Protein AF-A0A1B1MW59-F1 (afdb_monomer_lite)

pLDDT: mean 85.07, std 9.87, range [60.31, 96.62]

Secondary structure (DSSP, 8-state):
---HHHHHHHHHHHHHHHHT------------PPPTTHHHHHHHHHHHHHHHT-EEEEEEEEEEEESSSS-EEEEEEEEEEETTEEEEEEE---

Sequence (94 aa):
MMSLPVMIWHSVLTLFVHLFTPAAIAASTLHFDDPAYAKWGQLAVKQAQTKYEASVIDYLHIGRYSVSPTVSEERFKLWLKKKGRIWCLRICPV

InterPro domains:
  IPR024987 Protein of unknown function DUF3889 [PF13028] (23-90)

Radius of gyration: 29.75 Å; chains: 1; bounding box: 44×80×42 Å

Foldseek 3Di:
DDDPVVVVVVVVVVVVVVVPDDDPDDDDDPDDDDPPCVVVVVVVQVVCCVVVVWHFPDKDWPDWDDPDPPDIWTKMWTWTHDPRDIDIDIDTDD

Organism: NCBI:txid1462996

Structure (mmCIF, N/CA/C/O backbone):
data_AF-A0A1B1MW59-F1
#
_entry.id   AF-A0A1B1MW59-F1
#
loop_
_atom_site.group_PDB
_atom_site.id
_atom_site.type_symbol
_atom_site.label_atom_id
_atom_site.label_alt_id
_atom_site.label_comp_id
_atom_site.label_asym_id
_atom_site.label_entity_id
_atom_site.label_seq_id
_atom_site.pdbx_PDB_ins_code
_atom_site.Cartn_x
_atom_site.Cartn_y
_atom_site.Cartn_z
_atom_site.occupancy
_atom_site.B_iso_or_equiv
_atom_site.auth_seq_id
_atom_site.auth_comp_id
_atom_site.auth_asym_id
_atom_site.auth_atom_id
_atom_site.pdbx_PDB_model_num
ATOM 1 N N . MET A 1 1 ? 26.716 -59.276 26.410 1.00 64.38 1 MET A N 1
ATOM 2 C CA . MET A 1 1 ? 26.924 -59.843 25.058 1.00 64.38 1 MET A CA 1
ATOM 3 C C . MET A 1 1 ? 25.546 -60.018 24.434 1.00 64.38 1 MET A C 1
ATOM 5 O O . MET A 1 1 ? 24.752 -60.761 24.992 1.00 64.38 1 MET A O 1
ATOM 9 N N . MET A 1 2 ? 25.200 -59.246 23.399 1.00 64.31 2 MET A N 1
ATOM 10 C CA . MET A 1 2 ? 23.863 -59.289 22.779 1.00 64.31 2 MET A CA 1
ATOM 11 C C . MET A 1 2 ? 23.762 -60.503 21.844 1.00 64.31 2 MET A C 1
ATOM 13 O O . MET A 1 2 ? 24.727 -60.832 21.158 1.00 64.31 2 MET A O 1
ATOM 17 N N . SER A 1 3 ? 22.623 -61.197 21.845 1.00 78.25 3 SER A N 1
ATOM 18 C CA . SER A 1 3 ? 22.416 -62.430 21.079 1.00 78.25 3 SER A CA 1
ATOM 19 C C . SER A 1 3 ? 22.245 -62.152 19.576 1.00 78.25 3 SER A C 1
ATOM 21 O O . SER A 1 3 ? 21.667 -61.145 19.170 1.00 78.25 3 SER A O 1
ATOM 23 N N . LEU A 1 4 ? 22.738 -63.071 18.737 1.00 69.62 4 LEU A N 1
ATOM 24 C CA . LEU A 1 4 ? 22.719 -62.990 17.268 1.00 69.62 4 LEU A CA 1
ATOM 25 C C . LEU A 1 4 ? 21.359 -62.579 16.641 1.00 69.62 4 LEU A C 1
ATOM 27 O O . LEU A 1 4 ? 21.374 -61.733 15.747 1.00 69.62 4 LEU A O 1
ATOM 31 N N . PRO A 1 5 ? 20.182 -63.069 17.098 1.00 77.00 5 PRO A N 1
ATOM 32 C CA . PRO A 1 5 ? 18.897 -62.645 16.528 1.00 77.00 5 PRO A CA 1
ATOM 33 C C . PRO A 1 5 ? 18.543 -61.181 16.830 1.00 77.00 5 PRO A C 1
ATOM 35 O O . PRO A 1 5 ? 17.895 -60.529 16.015 1.00 77.00 5 PRO A O 1
ATOM 38 N N . VAL A 1 6 ? 19.000 -60.635 17.961 1.00 74.62 6 VAL A N 1
ATOM 39 C CA . VAL A 1 6 ? 18.744 -59.238 18.347 1.00 74.62 6 VAL A CA 1
ATOM 40 C C . VAL A 1 6 ? 19.535 -58.283 17.452 1.00 74.62 6 VAL A C 1
ATOM 42 O O . VAL A 1 6 ? 19.017 -57.245 17.050 1.00 74.62 6 VAL A O 1
ATOM 45 N N . MET A 1 7 ? 20.756 -58.658 17.054 1.00 72.00 7 MET A N 1
ATOM 46 C CA . MET A 1 7 ? 21.538 -57.869 16.095 1.00 72.00 7 MET A CA 1
ATOM 47 C C . MET A 1 7 ? 20.892 -57.838 14.706 1.00 72.00 7 MET A C 1
ATOM 49 O O . MET A 1 7 ? 20.782 -56.765 14.120 1.00 72.00 7 MET A O 1
ATOM 53 N N . ILE A 1 8 ? 20.397 -58.978 14.212 1.00 78.56 8 ILE A N 1
ATOM 54 C CA . ILE A 1 8 ? 19.721 -59.050 12.905 1.00 78.56 8 ILE A CA 1
ATOM 55 C C . ILE A 1 8 ? 18.443 -58.199 12.916 1.00 78.56 8 ILE A C 1
ATOM 57 O O . ILE A 1 8 ? 18.190 -57.450 11.974 1.00 78.56 8 ILE A O 1
ATOM 61 N N . TRP A 1 9 ? 17.677 -58.246 14.008 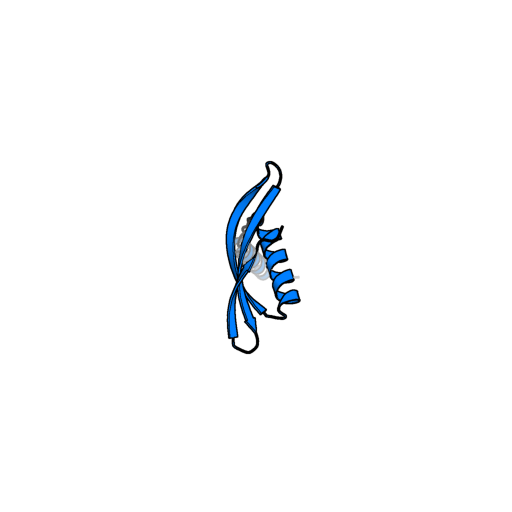1.00 77.69 9 TRP A N 1
ATOM 62 C CA . TRP A 1 9 ? 16.462 -57.449 14.170 1.00 77.69 9 TRP A CA 1
ATOM 63 C C . TRP A 1 9 ? 16.732 -55.938 14.138 1.00 77.69 9 TRP A C 1
ATOM 65 O O . TRP A 1 9 ? 16.053 -55.198 13.423 1.00 77.69 9 TRP A O 1
ATOM 75 N N . HIS A 1 10 ? 17.759 -55.471 14.853 1.00 74.25 10 HIS A N 1
ATOM 76 C CA . HIS A 1 10 ? 18.134 -54.057 14.829 1.00 74.25 10 HIS A CA 1
ATOM 77 C C . HIS A 1 10 ? 18.659 -53.612 13.461 1.00 74.25 10 HIS A C 1
ATOM 79 O O . HIS A 1 10 ? 18.315 -52.516 13.027 1.00 74.25 10 HIS A O 1
ATOM 85 N N . SER A 1 11 ? 19.426 -54.451 12.756 1.00 78.69 11 SER A N 1
ATOM 86 C CA . SER A 1 11 ? 19.920 -54.133 11.408 1.00 78.69 11 SER A CA 1
ATOM 87 C C . SER A 1 11 ? 18.802 -54.016 10.368 1.00 78.69 11 SER A C 1
ATOM 89 O O . SER A 1 11 ? 18.864 -53.150 9.499 1.00 78.69 11 SER A O 1
ATOM 91 N N . VAL A 1 12 ? 17.760 -54.847 10.454 1.00 81.44 12 VAL A N 1
ATOM 92 C CA . VAL A 1 12 ? 16.598 -54.749 9.552 1.00 81.44 12 VAL A CA 1
ATOM 93 C C . VAL A 1 12 ? 15.771 -53.499 9.864 1.00 81.44 12 VAL A C 1
ATOM 95 O O . VAL A 1 12 ? 15.359 -52.788 8.947 1.00 81.44 12 VAL A O 1
ATOM 98 N N . LEU A 1 13 ? 15.583 -53.183 11.150 1.00 75.44 13 LEU A N 1
ATOM 99 C CA . LEU A 1 13 ? 14.865 -51.984 11.584 1.00 75.44 13 LEU A CA 1
ATOM 100 C C . LEU A 1 13 ? 15.571 -50.698 11.122 1.00 75.44 13 LEU A C 1
ATOM 102 O O . LEU A 1 13 ? 14.918 -49.788 10.613 1.00 75.44 13 LEU A O 1
ATOM 106 N N . THR A 1 14 ? 16.898 -50.615 11.256 1.00 76.00 14 THR A N 1
ATOM 107 C CA . THR A 1 14 ? 17.653 -49.425 10.830 1.00 76.00 14 THR A CA 1
ATOM 108 C C . THR A 1 14 ? 17.672 -49.260 9.314 1.00 76.00 14 THR A C 1
ATOM 110 O O . THR A 1 14 ? 17.577 -48.128 8.835 1.00 76.00 14 THR A O 1
ATOM 113 N N . LEU A 1 15 ? 17.725 -50.359 8.554 1.00 76.50 15 LEU A N 1
ATOM 114 C CA . LEU A 1 15 ? 17.636 -50.328 7.093 1.00 76.50 15 LEU A CA 1
ATOM 115 C C . LEU A 1 15 ? 16.263 -49.819 6.623 1.00 76.50 15 LEU A C 1
ATOM 117 O O . LEU A 1 15 ? 16.188 -48.989 5.718 1.00 76.50 15 LEU A O 1
ATOM 121 N N . PHE A 1 16 ? 15.182 -50.259 7.273 1.00 77.38 16 PHE A N 1
ATOM 122 C CA . PHE A 1 16 ? 13.821 -49.835 6.938 1.00 77.38 16 PHE A CA 1
ATOM 123 C C . PHE A 1 16 ? 13.590 -48.334 7.186 1.00 77.38 16 PHE A C 1
ATOM 125 O O . PHE A 1 16 ? 12.951 -47.665 6.377 1.00 77.38 16 PHE A O 1
ATOM 132 N N . VAL A 1 17 ? 14.174 -47.778 8.254 1.00 74.88 17 VAL A N 1
ATOM 133 C CA . VAL A 1 17 ? 14.088 -46.338 8.565 1.00 74.88 17 VAL A CA 1
ATOM 134 C C . VAL A 1 17 ? 14.790 -45.483 7.505 1.00 74.88 17 VAL A C 1
ATOM 136 O O . VAL A 1 17 ? 14.259 -44.447 7.113 1.00 74.88 17 VAL A O 1
ATOM 139 N N . HIS A 1 18 ? 15.941 -45.920 6.983 1.00 71.06 18 HIS A N 1
ATOM 140 C CA . HIS A 1 18 ? 16.676 -45.139 5.980 1.00 71.06 18 HIS A CA 1
ATOM 141 C C . HIS A 1 18 ? 15.980 -45.121 4.614 1.00 71.06 18 HIS A C 1
ATOM 143 O O . HIS A 1 18 ? 16.041 -44.100 3.929 1.00 71.06 18 HIS A O 1
ATOM 149 N N . LEU A 1 19 ? 15.266 -46.193 4.250 1.00 72.75 19 LEU A N 1
ATOM 150 C CA . LEU A 1 19 ? 14.481 -46.266 3.009 1.00 72.75 19 LEU A CA 1
ATOM 151 C C . LEU A 1 19 ? 13.271 -45.322 3.005 1.00 72.75 19 LEU A C 1
ATOM 153 O O . LEU A 1 19 ? 12.798 -44.943 1.938 1.00 72.75 19 LEU A O 1
ATOM 157 N N . PHE A 1 20 ? 12.783 -44.936 4.184 1.00 70.94 20 PHE A N 1
ATOM 158 C CA . PHE A 1 20 ? 11.619 -44.066 4.343 1.00 70.94 20 PHE A CA 1
ATOM 159 C C . PHE A 1 20 ? 11.966 -42.615 4.686 1.00 70.94 20 PHE A C 1
ATOM 161 O O . PHE A 1 20 ? 11.052 -41.833 4.933 1.00 70.94 20 PHE A O 1
ATOM 168 N N . THR A 1 21 ? 13.245 -42.226 4.684 1.00 78.44 21 THR A N 1
ATOM 169 C CA . THR A 1 21 ? 13.628 -40.823 4.903 1.00 78.44 21 THR A CA 1
ATOM 170 C C . THR A 1 21 ? 13.213 -39.990 3.687 1.00 78.44 21 THR A C 1
ATOM 172 O O . THR A 1 21 ? 13.825 -40.139 2.625 1.00 78.44 21 THR A O 1
ATOM 175 N N . PRO A 1 22 ? 12.202 -39.107 3.782 1.00 77.44 22 PRO A N 1
ATOM 176 C CA . PRO A 1 22 ? 11.881 -38.230 2.670 1.00 77.44 22 PRO A CA 1
ATOM 177 C C . PRO A 1 22 ? 13.054 -37.270 2.446 1.00 77.44 22 PRO A C 1
ATOM 179 O O . PRO A 1 22 ? 13.524 -36.618 3.380 1.00 77.44 22 PRO A O 1
ATOM 182 N N . ALA A 1 23 ? 13.532 -37.168 1.205 1.00 74.19 23 ALA A N 1
ATOM 183 C CA . ALA A 1 23 ? 14.484 -36.131 0.836 1.00 74.19 23 ALA A CA 1
ATOM 184 C C . ALA A 1 23 ? 13.805 -34.765 1.009 1.00 74.19 23 ALA A C 1
ATOM 186 O O . ALA A 1 23 ? 12.765 -34.500 0.404 1.00 74.19 23 ALA A O 1
ATOM 187 N N . ALA A 1 24 ? 14.375 -33.904 1.852 1.00 74.25 24 ALA A N 1
ATOM 188 C CA . ALA A 1 24 ? 13.899 -32.538 2.001 1.00 74.25 24 ALA A CA 1
ATOM 189 C C . ALA A 1 24 ? 14.113 -31.796 0.673 1.00 74.25 24 ALA A C 1
ATOM 191 O O . ALA A 1 24 ? 15.242 -31.487 0.294 1.00 74.25 24 ALA A O 1
ATOM 192 N N . ILE A 1 25 ? 13.026 -31.532 -0.050 1.00 74.44 25 ILE A N 1
ATOM 193 C CA . ILE A 1 25 ? 13.055 -30.672 -1.230 1.00 74.44 25 ILE A CA 1
ATOM 194 C C . ILE A 1 25 ? 13.228 -29.246 -0.704 1.00 74.44 25 ILE A C 1
ATOM 196 O O . ILE A 1 25 ? 12.353 -28.727 -0.010 1.00 74.44 25 ILE A O 1
ATOM 200 N N . ALA A 1 26 ? 14.374 -28.627 -0.981 1.00 72.88 26 ALA A N 1
ATOM 201 C CA . ALA A 1 26 ? 14.609 -27.237 -0.623 1.00 72.88 26 ALA A CA 1
ATOM 202 C C . ALA A 1 26 ? 13.591 -26.353 -1.359 1.00 72.88 26 ALA A C 1
ATOM 204 O O . ALA A 1 26 ? 13.583 -26.290 -2.589 1.00 72.88 26 ALA A O 1
ATOM 205 N N . ALA A 1 27 ? 12.715 -25.682 -0.611 1.00 71.94 27 ALA A N 1
ATOM 206 C CA . ALA A 1 27 ? 11.814 -24.690 -1.173 1.00 71.94 27 ALA A CA 1
ATOM 207 C C . ALA A 1 27 ? 12.633 -23.461 -1.591 1.00 71.94 27 ALA A C 1
ATOM 209 O O . ALA A 1 27 ? 13.225 -22.783 -0.751 1.00 71.94 27 ALA A O 1
ATOM 210 N N . SER A 1 28 ? 12.679 -23.164 -2.888 1.00 71.50 28 SER A N 1
ATOM 211 C CA . SER A 1 28 ? 13.237 -21.910 -3.386 1.00 71.50 28 SER A CA 1
ATOM 212 C C . SER A 1 28 ? 12.292 -20.764 -3.018 1.00 71.50 28 SER A C 1
ATOM 214 O O . SER A 1 28 ? 11.191 -20.665 -3.563 1.00 71.50 28 SER A O 1
ATOM 216 N N . THR A 1 29 ? 12.704 -19.899 -2.093 1.00 72.31 29 THR A N 1
ATOM 217 C CA . THR A 1 29 ? 11.986 -18.659 -1.784 1.00 72.31 29 THR A CA 1
ATOM 218 C C . THR A 1 29 ? 12.134 -17.703 -2.958 1.00 72.31 29 THR A C 1
ATOM 220 O O . THR A 1 29 ? 13.198 -17.118 -3.162 1.00 72.31 29 THR A O 1
ATOM 223 N N . LEU A 1 30 ? 11.081 -17.560 -3.758 1.00 71.12 30 LEU A N 1
ATOM 224 C CA . LEU A 1 30 ? 11.054 -16.567 -4.819 1.00 71.12 30 LEU A CA 1
ATOM 225 C C . LEU A 1 30 ? 10.905 -15.180 -4.173 1.00 71.12 30 LEU A C 1
ATOM 227 O O . LEU A 1 30 ? 9.827 -14.819 -3.705 1.00 71.12 30 LEU A O 1
ATOM 231 N N . HIS A 1 31 ? 12.006 -14.428 -4.084 1.00 64.88 31 HIS A N 1
ATOM 232 C CA . HIS A 1 31 ? 11.968 -13.023 -3.685 1.00 64.88 31 HIS A CA 1
ATOM 233 C C . HIS A 1 31 ? 11.424 -12.209 -4.860 1.00 64.88 31 HIS A C 1
ATOM 235 O O . HIS A 1 31 ? 12.143 -11.911 -5.811 1.00 64.88 31 HIS A O 1
ATOM 241 N N . PHE A 1 32 ? 10.140 -11.869 -4.805 1.00 72.38 32 PHE A N 1
ATOM 242 C CA . PHE A 1 32 ? 9.626 -10.758 -5.589 1.00 72.38 32 PHE A CA 1
ATOM 243 C C . PHE A 1 32 ? 10.085 -9.476 -4.897 1.00 72.38 32 PHE A C 1
ATOM 245 O O . PHE A 1 32 ? 9.616 -9.175 -3.801 1.00 72.38 32 PHE A O 1
ATOM 252 N N . ASP A 1 33 ? 11.025 -8.753 -5.505 1.00 76.75 33 ASP A N 1
ATOM 253 C CA . ASP A 1 33 ? 11.310 -7.388 -5.076 1.00 76.75 33 ASP A CA 1
ATOM 254 C C . ASP A 1 33 ? 10.021 -6.565 -5.141 1.00 76.75 33 ASP A C 1
ATOM 256 O O . ASP A 1 33 ? 9.260 -6.640 -6.114 1.00 76.75 33 ASP A O 1
ATOM 260 N N . ASP A 1 34 ? 9.782 -5.774 -4.097 1.00 77.62 34 ASP A N 1
ATOM 261 C CA . ASP A 1 34 ? 8.663 -4.845 -4.085 1.00 77.62 34 ASP A CA 1
ATOM 262 C C . ASP A 1 34 ? 8.761 -3.909 -5.300 1.00 77.62 34 ASP A C 1
ATOM 264 O O . ASP A 1 34 ? 9.849 -3.420 -5.636 1.00 77.62 34 ASP A O 1
ATOM 268 N N . PRO A 1 35 ? 7.636 -3.595 -5.963 1.00 84.19 35 PRO A N 1
ATOM 269 C CA . PRO A 1 35 ? 7.669 -2.700 -7.102 1.00 84.19 35 PRO A CA 1
ATOM 270 C C . PRO A 1 35 ? 8.182 -1.321 -6.672 1.00 84.19 35 PRO A C 1
ATOM 272 O O . PRO A 1 35 ? 7.910 -0.850 -5.567 1.00 84.19 35 PRO A O 1
ATOM 275 N N . ALA A 1 36 ? 8.890 -0.628 -7.567 1.00 82.56 36 ALA A N 1
ATOM 276 C CA . ALA A 1 36 ? 9.554 0.641 -7.250 1.00 82.56 36 ALA A CA 1
ATOM 277 C C . ALA A 1 36 ? 8.617 1.712 -6.643 1.00 82.56 36 ALA A C 1
ATOM 279 O O . ALA A 1 36 ? 9.066 2.548 -5.858 1.00 82.56 36 ALA A O 1
ATOM 280 N N . TYR A 1 37 ? 7.314 1.670 -6.957 1.00 83.38 37 TYR A N 1
ATOM 281 C CA . TYR A 1 37 ? 6.312 2.587 -6.408 1.00 83.38 37 TYR A CA 1
ATOM 282 C C . TYR A 1 37 ? 5.910 2.286 -4.950 1.00 83.38 37 TYR A C 1
ATOM 284 O O . TYR A 1 37 ? 5.381 3.167 -4.268 1.00 83.38 37 TYR A O 1
ATOM 292 N N . ALA A 1 38 ? 6.137 1.066 -4.447 1.00 87.31 38 ALA A N 1
ATOM 293 C CA . ALA A 1 38 ? 5.649 0.615 -3.138 1.00 87.31 38 ALA A CA 1
ATOM 294 C C . ALA A 1 38 ? 6.191 1.470 -1.982 1.00 87.31 38 ALA A C 1
ATOM 296 O O . ALA A 1 38 ? 5.473 1.759 -1.022 1.00 87.31 38 ALA A O 1
ATOM 297 N N . LYS A 1 39 ? 7.430 1.962 -2.118 1.00 90.12 39 LYS A N 1
ATOM 298 C CA . LYS A 1 39 ? 8.062 2.888 -1.164 1.00 90.12 39 LYS A CA 1
ATOM 299 C C . LYS A 1 39 ? 7.235 4.164 -0.982 1.00 90.12 39 LYS A C 1
ATOM 301 O O . LYS A 1 39 ? 6.999 4.600 0.145 1.00 90.12 39 LYS A O 1
ATOM 306 N N . TRP A 1 40 ? 6.734 4.722 -2.084 1.00 91.94 40 TRP A N 1
ATOM 307 C CA . TRP A 1 40 ? 5.891 5.917 -2.069 1.00 91.94 40 TRP A CA 1
ATOM 308 C C . TRP A 1 40 ? 4.520 5.633 -1.473 1.00 91.94 40 TRP A C 1
ATOM 310 O O . TRP A 1 40 ? 4.017 6.462 -0.723 1.00 91.94 40 TRP A O 1
ATOM 320 N N . GLY A 1 41 ? 3.962 4.443 -1.716 1.00 90.69 41 GLY A N 1
ATOM 321 C CA . GLY A 1 41 ? 2.719 3.991 -1.086 1.00 90.69 41 GLY A CA 1
ATOM 322 C C . GLY A 1 41 ? 2.818 3.967 0.443 1.00 90.69 41 GLY A C 1
ATOM 323 O O . GLY A 1 41 ? 1.958 4.518 1.130 1.00 90.69 41 GLY A O 1
ATOM 324 N N . GLN A 1 42 ? 3.904 3.415 0.992 1.00 91.94 42 GLN A N 1
ATOM 325 C CA . GLN A 1 42 ? 4.136 3.408 2.443 1.00 91.94 42 GLN A CA 1
ATOM 326 C C . GLN A 1 42 ? 4.267 4.824 3.022 1.00 91.94 42 GLN A C 1
ATOM 328 O O . GLN A 1 42 ? 3.726 5.108 4.095 1.00 91.94 42 GLN A O 1
ATOM 333 N N . LEU A 1 43 ? 4.967 5.721 2.319 1.00 93.19 43 LEU A N 1
ATOM 334 C CA . LEU A 1 43 ? 5.099 7.123 2.721 1.00 93.19 43 LEU A CA 1
ATOM 335 C C . LEU A 1 4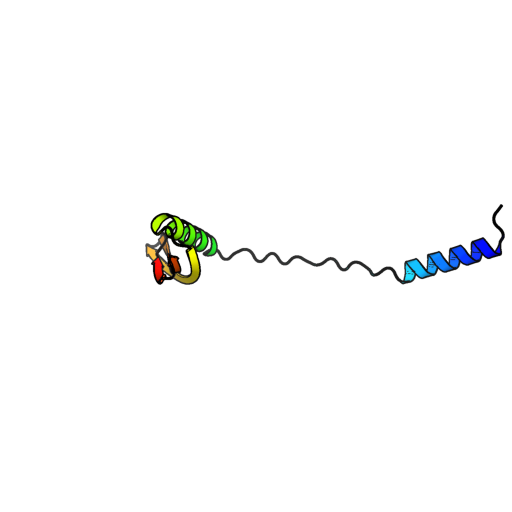3 ? 3.734 7.825 2.738 1.00 93.19 43 LEU A C 1
ATOM 337 O O . LEU A 1 43 ? 3.373 8.455 3.733 1.00 93.19 43 LEU A O 1
ATOM 341 N N . ALA A 1 44 ? 2.960 7.639 1.671 1.00 92.25 44 ALA A N 1
ATOM 342 C CA . ALA A 1 44 ? 1.599 8.129 1.505 1.00 92.25 44 ALA A CA 1
ATOM 343 C C . ALA A 1 44 ? 0.685 7.724 2.675 1.00 92.25 44 ALA A C 1
ATOM 345 O O . ALA A 1 44 ? -0.008 8.562 3.260 1.00 92.25 44 ALA A O 1
ATOM 346 N N . VAL A 1 45 ? 0.713 6.440 3.044 1.00 93.62 45 VAL A N 1
ATOM 347 C CA . VAL A 1 45 ? -0.064 5.889 4.163 1.00 93.62 45 VAL A CA 1
ATOM 348 C C . VAL A 1 45 ? 0.343 6.539 5.483 1.00 93.62 45 VAL A C 1
ATOM 350 O O . VAL A 1 45 ? -0.527 7.025 6.208 1.00 93.62 45 VAL A O 1
ATOM 353 N N . LYS A 1 46 ? 1.647 6.598 5.785 1.00 94.69 46 LYS 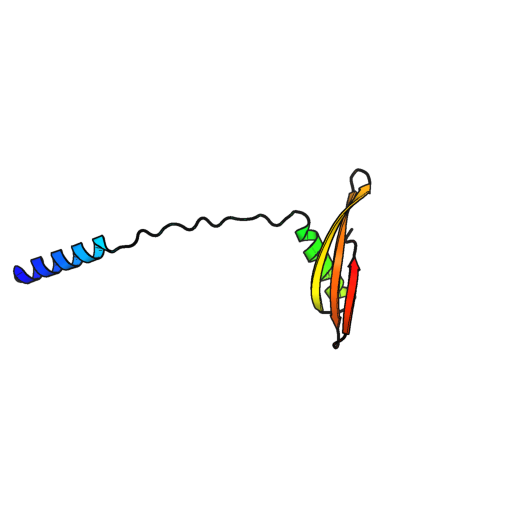A N 1
ATOM 354 C CA . LYS A 1 46 ? 2.155 7.200 7.030 1.00 94.69 46 LYS A CA 1
ATOM 355 C C . LYS A 1 46 ? 1.756 8.670 7.146 1.00 94.69 46 LYS A C 1
ATOM 357 O O . LYS A 1 46 ? 1.202 9.078 8.162 1.00 94.69 46 LYS A O 1
ATOM 362 N N . GLN A 1 47 ? 1.965 9.448 6.085 1.00 93.38 47 GLN A N 1
ATOM 363 C CA . GLN A 1 47 ? 1.592 10.862 6.054 1.00 93.38 47 GLN A CA 1
ATOM 364 C C . GLN A 1 47 ? 0.089 11.062 6.275 1.00 93.38 47 GLN A C 1
ATOM 366 O O . GLN A 1 47 ? -0.307 11.946 7.034 1.00 93.38 47 GLN A O 1
ATOM 371 N N . ALA A 1 48 ? -0.759 10.239 5.653 1.00 93.44 48 ALA A N 1
ATOM 372 C CA . ALA A 1 48 ? -2.204 10.339 5.826 1.00 93.44 48 ALA A CA 1
ATOM 373 C C . ALA A 1 48 ? -2.657 9.952 7.242 1.00 93.44 48 ALA A C 1
ATOM 375 O O . ALA A 1 48 ? -3.508 10.637 7.814 1.00 93.44 48 ALA A O 1
ATOM 376 N N . GLN A 1 49 ? -2.064 8.910 7.828 1.00 94.44 49 GLN A N 1
ATOM 377 C CA . GLN A 1 49 ? -2.330 8.521 9.215 1.00 94.44 49 GLN A CA 1
ATOM 378 C C . GLN A 1 49 ? -1.974 9.649 10.185 1.00 94.44 49 GLN A C 1
ATOM 380 O O . GLN A 1 49 ? -2.801 10.002 11.023 1.00 94.44 49 GLN A O 1
ATOM 385 N N . THR A 1 50 ? -0.798 10.267 10.036 1.00 94.50 50 THR A N 1
ATOM 386 C CA . THR A 1 50 ? -0.370 11.389 10.886 1.00 94.50 50 THR A CA 1
ATOM 387 C C . THR A 1 50 ? -1.233 12.632 10.674 1.00 94.50 50 THR A C 1
ATOM 389 O O . THR A 1 50 ? -1.654 13.254 11.643 1.00 94.50 50 THR A O 1
ATOM 392 N N . LYS A 1 51 ? -1.536 12.994 9.422 1.00 94.38 51 LYS A N 1
ATOM 393 C CA . LYS A 1 51 ? -2.257 14.235 9.098 1.00 94.38 51 LYS A CA 1
ATOM 394 C C . LYS A 1 51 ? -3.727 14.210 9.510 1.00 94.38 51 LYS A C 1
ATOM 396 O O . LYS A 1 51 ? -4.261 15.234 9.924 1.00 94.38 51 LYS A O 1
ATOM 401 N N . TYR A 1 52 ? -4.397 13.072 9.339 1.00 93.75 52 TYR A N 1
ATOM 402 C CA . TYR A 1 52 ? -5.837 12.959 9.589 1.00 93.75 52 TYR A CA 1
ATOM 403 C C . TYR A 1 52 ? -6.165 12.242 10.904 1.00 93.75 52 TYR A C 1
ATOM 405 O O . TYR A 1 52 ? -7.338 12.208 11.295 1.00 93.75 52 TYR A O 1
ATOM 413 N N . GLU A 1 53 ? -5.157 11.686 11.590 1.00 95.00 53 GLU A N 1
ATOM 414 C CA . GLU A 1 53 ? -5.303 10.799 12.757 1.00 95.00 53 GLU A CA 1
ATOM 415 C C . GLU A 1 53 ? -6.390 9.740 12.494 1.00 95.00 53 GLU A C 1
ATOM 417 O O . GLU A 1 53 ? -7.340 9.552 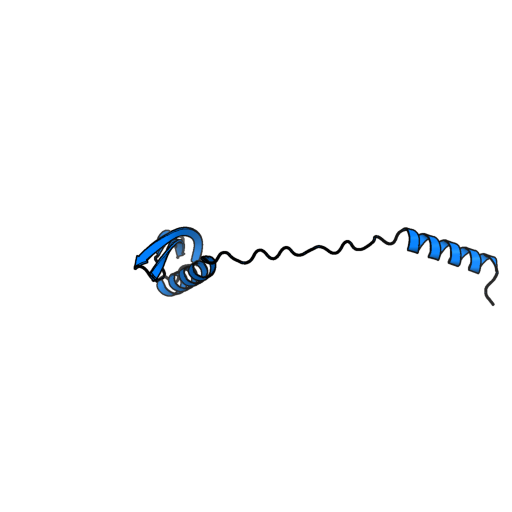13.263 1.00 95.00 53 GLU A O 1
ATOM 422 N N . ALA A 1 54 ? -6.322 9.139 11.311 1.00 94.44 54 ALA A N 1
ATOM 423 C CA . ALA A 1 54 ? -7.308 8.206 10.793 1.00 94.44 54 ALA A CA 1
ATOM 424 C C . ALA A 1 54 ? -6.598 6.931 10.342 1.00 94.44 54 ALA A C 1
ATOM 426 O O . ALA A 1 54 ? -5.478 6.978 9.831 1.00 94.44 54 ALA A O 1
ATOM 427 N N . SER A 1 55 ? -7.254 5.787 10.505 1.00 94.62 55 SER A N 1
ATOM 428 C CA . SER A 1 55 ? -6.716 4.516 10.027 1.00 94.62 55 SER A CA 1
ATOM 429 C C . SER A 1 55 ? -6.877 4.434 8.513 1.00 94.62 55 SER A C 1
ATOM 431 O O . SER A 1 55 ? -7.966 4.681 7.996 1.00 94.62 55 SER A O 1
ATOM 433 N N . VAL A 1 56 ? -5.815 4.064 7.801 1.00 95.19 56 VAL A N 1
ATOM 434 C CA . VAL A 1 56 ? -5.907 3.723 6.375 1.00 95.19 56 VAL A CA 1
ATOM 435 C C . VAL A 1 56 ? -6.375 2.276 6.277 1.00 95.19 56 VAL A C 1
ATOM 437 O O . VAL A 1 56 ? -5.708 1.389 6.801 1.00 95.19 56 VAL A O 1
ATOM 440 N N . ILE A 1 57 ? -7.535 2.054 5.663 1.00 95.00 57 ILE A N 1
ATOM 441 C CA . ILE A 1 57 ? -8.128 0.717 5.504 1.00 95.00 57 ILE A CA 1
ATOM 442 C C . ILE A 1 57 ? -7.755 0.071 4.173 1.00 95.00 57 ILE A C 1
ATOM 444 O O . ILE A 1 57 ? -7.743 -1.149 4.079 1.00 95.00 57 ILE A O 1
ATOM 448 N N . ASP A 1 58 ? -7.465 0.887 3.163 1.00 93.94 58 ASP A N 1
ATOM 449 C CA . ASP A 1 58 ? -7.073 0.428 1.838 1.00 93.94 58 ASP A CA 1
ATOM 450 C C . ASP A 1 58 ? -6.325 1.542 1.096 1.00 93.94 58 ASP A C 1
ATOM 452 O O . ASP A 1 58 ? -6.475 2.734 1.413 1.00 93.94 58 ASP A O 1
ATOM 456 N N . TYR A 1 59 ? -5.527 1.162 0.107 1.00 92.31 59 TYR A N 1
ATOM 457 C CA . TYR A 1 59 ? -4.859 2.084 -0.794 1.00 92.31 59 TYR A CA 1
ATOM 458 C C . TYR A 1 59 ? -4.753 1.507 -2.204 1.00 92.31 59 TYR A C 1
ATOM 460 O O . TYR A 1 59 ? -4.482 0.331 -2.410 1.00 92.31 59 TYR A O 1
ATOM 468 N N . LEU A 1 60 ? -4.907 2.379 -3.193 1.00 93.69 60 LEU A N 1
ATOM 469 C CA . LEU A 1 60 ? -4.780 2.050 -4.603 1.00 93.69 60 LEU A CA 1
ATOM 470 C C . LEU A 1 60 ? -3.722 2.948 -5.234 1.00 93.69 60 LEU A C 1
ATOM 472 O O . LEU A 1 60 ? -3.814 4.177 -5.159 1.00 93.69 60 LEU A O 1
ATOM 476 N N . HIS A 1 61 ? -2.738 2.337 -5.886 1.00 93.50 61 HIS A N 1
ATOM 477 C CA . HIS A 1 61 ? -1.827 3.051 -6.774 1.00 93.50 61 HIS A CA 1
ATOM 478 C C . HIS A 1 61 ? -2.568 3.422 -8.060 1.00 93.50 61 HIS A C 1
ATOM 480 O O . HIS A 1 61 ? -3.131 2.562 -8.730 1.00 93.50 61 HIS A O 1
ATOM 486 N N . ILE A 1 62 ? -2.628 4.718 -8.365 1.00 93.62 62 ILE A N 1
ATOM 487 C CA . ILE A 1 62 ? -3.301 5.236 -9.564 1.00 93.62 62 ILE A CA 1
ATOM 488 C C . ILE A 1 62 ? -2.340 5.210 -10.754 1.00 93.62 62 ILE A C 1
ATOM 490 O O . ILE A 1 62 ? -2.760 4.949 -11.878 1.00 93.62 62 ILE A O 1
ATOM 494 N N . GLY A 1 63 ? -1.064 5.504 -10.508 1.00 91.00 63 GLY A N 1
ATOM 495 C CA . GLY A 1 63 ? -0.028 5.520 -11.529 1.00 91.00 63 GLY A CA 1
ATOM 496 C C . GLY A 1 63 ? 0.997 6.628 -11.321 1.00 91.00 63 GLY A C 1
ATOM 497 O O . GLY A 1 63 ? 0.862 7.479 -10.434 1.00 91.00 63 GLY A O 1
ATOM 498 N N . ARG A 1 64 ? 2.000 6.605 -12.197 1.00 91.31 64 ARG A N 1
ATOM 499 C CA . ARG A 1 64 ? 3.111 7.553 -12.249 1.00 91.31 64 ARG A CA 1
ATOM 500 C C . ARG A 1 64 ? 2.842 8.640 -13.285 1.00 91.31 64 ARG A C 1
ATOM 502 O O . ARG A 1 64 ? 2.434 8.337 -14.405 1.00 91.31 64 ARG A O 1
ATOM 509 N N . TYR A 1 65 ? 3.113 9.892 -12.933 1.00 91.00 65 TYR A N 1
ATOM 510 C CA . TYR A 1 65 ? 2.927 11.052 -13.805 1.00 91.00 65 TYR A CA 1
ATOM 511 C C . TYR A 1 65 ? 4.211 11.877 -13.876 1.00 91.00 65 TYR A C 1
ATOM 513 O O . TYR A 1 65 ? 4.776 12.238 -12.848 1.00 91.00 65 TYR A O 1
ATOM 521 N N . SER A 1 66 ? 4.674 12.195 -15.084 1.00 90.56 66 SER A N 1
ATOM 522 C CA . SER A 1 66 ? 5.842 13.060 -15.278 1.00 90.56 66 SER A CA 1
ATOM 523 C C . SER A 1 66 ? 5.445 14.523 -15.109 1.00 90.56 66 SER A C 1
ATOM 525 O O . SER A 1 66 ? 4.615 15.029 -15.863 1.00 90.56 66 SER A O 1
ATOM 527 N N . VAL A 1 67 ? 6.037 15.195 -14.123 1.00 88.88 67 VAL A N 1
ATOM 528 C CA . VAL A 1 67 ? 5.827 16.632 -13.869 1.00 88.88 67 VAL A CA 1
ATOM 529 C C . VAL A 1 67 ? 6.918 17.459 -14.538 1.00 88.88 67 VAL A C 1
ATOM 531 O O . VAL A 1 67 ? 6.670 18.565 -15.008 1.00 88.88 67 VAL A O 1
ATOM 534 N N . SER A 1 68 ? 8.125 16.903 -14.629 1.00 89.50 68 SER A N 1
ATOM 535 C CA . SER A 1 68 ? 9.252 17.485 -15.352 1.00 89.50 68 SER A CA 1
ATOM 536 C C . SER A 1 68 ? 10.092 16.371 -16.001 1.00 89.50 68 SER A C 1
ATOM 538 O O . SER A 1 68 ? 9.835 15.191 -15.747 1.00 89.50 68 SER A O 1
ATOM 540 N N . PRO A 1 69 ? 11.106 16.698 -16.826 1.00 87.50 69 PRO A N 1
ATOM 541 C CA . PRO A 1 69 ? 11.963 15.694 -17.466 1.00 87.50 69 PRO A CA 1
ATOM 542 C C . PRO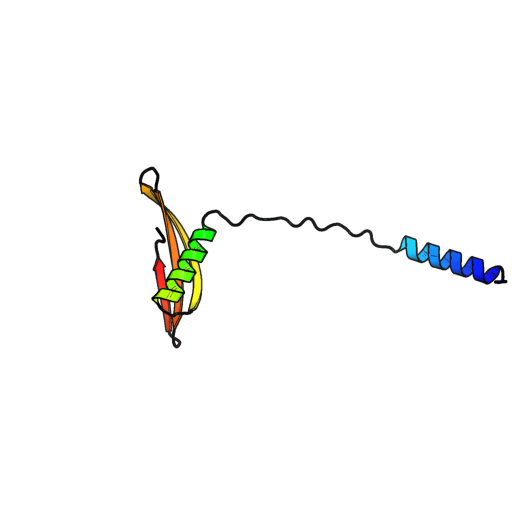 A 1 69 ? 12.688 14.769 -16.478 1.00 87.50 69 PRO A C 1
ATOM 544 O O . PRO A 1 69 ? 13.063 13.657 -16.838 1.00 87.50 69 PRO A O 1
ATOM 547 N N . THR A 1 70 ? 12.889 15.221 -15.239 1.00 89.19 70 THR A N 1
ATOM 548 C CA . THR A 1 70 ? 13.622 14.490 -14.195 1.00 89.19 70 THR A CA 1
ATOM 549 C C . THR A 1 70 ? 12.755 14.113 -12.997 1.00 89.19 70 THR A C 1
ATOM 551 O O . THR A 1 70 ? 13.192 13.319 -12.166 1.00 89.19 70 THR A O 1
ATOM 554 N N . VAL A 1 71 ? 11.533 14.647 -12.896 1.00 88.62 71 VAL A N 1
ATOM 555 C CA . VAL A 1 71 ? 10.650 14.456 -11.740 1.00 88.62 71 VAL A CA 1
ATOM 556 C C . VAL A 1 71 ? 9.373 13.746 -12.161 1.00 88.62 71 VAL A C 1
ATOM 558 O O . VAL A 1 71 ? 8.663 14.161 -13.082 1.00 88.62 71 VAL A O 1
ATOM 561 N N . SER A 1 72 ? 9.056 12.677 -11.440 1.00 89.06 72 SER A N 1
ATOM 562 C CA . SER A 1 72 ? 7.785 11.976 -11.560 1.00 89.06 72 SER A CA 1
ATOM 563 C C . SER A 1 72 ? 7.093 11.911 -10.212 1.00 89.06 72 SER A C 1
ATOM 565 O O . SER A 1 72 ? 7.734 11.634 -9.206 1.00 89.06 72 SER A O 1
ATOM 567 N N . GLU A 1 73 ? 5.783 12.098 -10.224 1.00 91.69 73 GLU A N 1
ATOM 568 C CA . GLU A 1 73 ? 4.918 11.919 -9.066 1.00 91.69 73 GLU A CA 1
ATOM 569 C C . GLU A 1 73 ? 4.230 10.559 -9.133 1.00 91.69 73 GLU A C 1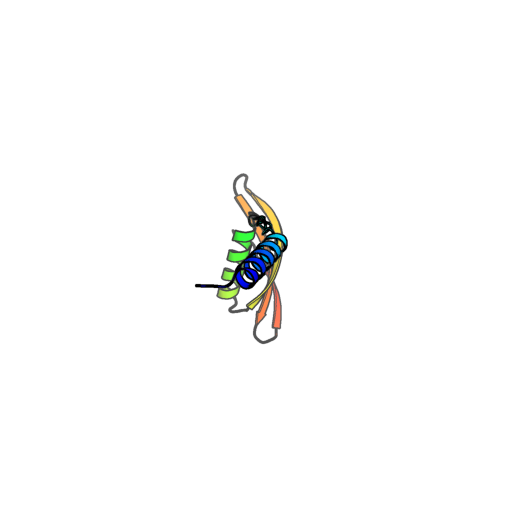
ATOM 571 O O . GLU A 1 73 ? 3.696 10.170 -10.177 1.00 91.69 73 GLU A O 1
ATOM 576 N N . GLU A 1 74 ? 4.169 9.870 -8.000 1.00 92.44 74 GLU A N 1
ATOM 577 C CA . GLU A 1 74 ? 3.328 8.689 -7.830 1.00 92.44 74 GLU A CA 1
ATOM 578 C C . GLU A 1 74 ? 2.007 9.104 -7.188 1.00 92.44 74 GLU A C 1
ATOM 580 O O . GLU A 1 74 ? 1.988 9.758 -6.146 1.00 92.44 74 GLU A O 1
ATOM 585 N N . ARG A 1 75 ? 0.875 8.739 -7.793 1.00 93.88 75 ARG A N 1
ATOM 586 C CA . ARG A 1 75 ? -0.448 9.110 -7.272 1.00 93.88 75 ARG A CA 1
ATOM 587 C C . ARG A 1 75 ? -1.133 7.925 -6.623 1.00 93.88 75 ARG A C 1
ATOM 589 O O . ARG A 1 75 ? -1.179 6.833 -7.187 1.00 93.88 75 ARG A O 1
ATOM 596 N N . PHE A 1 76 ? -1.744 8.169 -5.469 1.00 94.38 76 PHE A N 1
ATOM 597 C CA . PHE A 1 76 ? -2.450 7.154 -4.696 1.00 94.38 76 PHE A CA 1
ATOM 598 C C . PHE A 1 76 ? -3.852 7.614 -4.311 1.00 94.38 76 PHE A C 1
ATOM 600 O O . PHE A 1 76 ? -4.133 8.803 -4.132 1.00 94.38 76 PHE A O 1
ATOM 607 N N . LYS A 1 77 ? -4.742 6.640 -4.155 1.00 95.38 77 LYS A N 1
ATOM 608 C CA . LYS A 1 77 ? -6.068 6.803 -3.573 1.00 95.38 77 LYS A CA 1
ATOM 609 C C . LYS A 1 77 ? -6.107 6.024 -2.265 1.00 95.38 77 LYS A C 1
ATOM 611 O O . LYS A 1 77 ? -5.956 4.812 -2.285 1.00 95.38 77 LYS A O 1
ATOM 616 N N . LEU A 1 78 ? -6.300 6.704 -1.145 1.00 95.75 78 LEU A N 1
ATOM 617 C CA . LEU A 1 78 ? -6.414 6.097 0.175 1.00 95.75 78 LEU A CA 1
ATOM 618 C C . LEU A 1 78 ? -7.867 6.054 0.618 1.00 95.75 78 LEU A C 1
ATOM 620 O O . LEU A 1 78 ? -8.614 7.014 0.423 1.00 95.75 78 LEU A O 1
ATOM 624 N N . TRP A 1 79 ? -8.240 4.980 1.290 1.00 96.62 79 TRP A N 1
ATOM 625 C CA . TRP A 1 79 ? -9.459 4.922 2.075 1.00 96.62 79 TRP A CA 1
ATOM 626 C C . TRP A 1 79 ? -9.114 5.094 3.548 1.00 96.62 79 TRP A C 1
ATOM 628 O O . TRP A 1 79 ? -8.330 4.333 4.114 1.00 96.62 79 TRP A O 1
ATOM 638 N N . LEU A 1 80 ? -9.693 6.118 4.167 1.00 96.19 80 LEU A N 1
ATOM 639 C CA . LEU A 1 80 ? -9.475 6.480 5.561 1.00 96.19 80 LEU A CA 1
ATOM 640 C C . LEU A 1 80 ? -10.719 6.159 6.379 1.00 96.19 80 LEU A C 1
ATOM 642 O O . LEU A 1 80 ? -11.840 6.344 5.906 1.00 96.19 80 LEU A O 1
ATOM 646 N N . LYS A 1 81 ? -10.517 5.730 7.623 1.00 96.19 81 LYS A N 1
ATOM 647 C CA . LYS A 1 81 ? -11.567 5.477 8.606 1.00 96.19 81 LYS A CA 1
ATOM 648 C C . LYS A 1 81 ? -11.267 6.229 9.901 1.00 96.19 81 LYS A C 1
ATOM 650 O O . LYS A 1 81 ? -10.224 6.017 10.518 1.00 96.19 81 LYS A O 1
ATOM 655 N N . LYS A 1 82 ? -12.204 7.067 10.351 1.00 96.19 82 LYS A N 1
ATOM 656 C CA . LYS A 1 82 ? -12.148 7.750 11.660 1.00 96.19 82 LYS A CA 1
ATOM 657 C C . LYS A 1 82 ? -13.541 7.816 12.271 1.00 96.19 82 LYS A C 1
ATOM 659 O O . LYS A 1 82 ? -14.482 8.244 11.608 1.00 96.19 82 LYS A O 1
ATOM 664 N N . LYS A 1 83 ? -13.679 7.404 13.538 1.00 94.31 83 LYS A N 1
ATOM 665 C CA . LYS A 1 83 ? -14.946 7.461 14.305 1.00 94.31 83 LYS A CA 1
ATOM 666 C C . LYS A 1 83 ? -16.159 6.906 13.528 1.00 94.31 83 LYS A C 1
ATOM 668 O O . LYS A 1 83 ? -17.214 7.526 13.479 1.00 94.31 83 LYS A O 1
ATOM 673 N N . GLY A 1 84 ? -15.982 5.767 12.854 1.00 93.00 84 GLY A N 1
ATOM 674 C CA . GLY A 1 84 ? -17.040 5.106 12.076 1.00 93.00 84 GLY A CA 1
ATOM 675 C C . GLY A 1 84 ? -17.337 5.715 10.700 1.00 93.00 84 GLY A C 1
ATOM 676 O O . GLY A 1 84 ? -18.088 5.117 9.938 1.00 93.00 84 GLY A O 1
ATOM 677 N N . ARG A 1 85 ? -16.724 6.848 10.336 1.00 95.00 85 ARG A N 1
ATOM 678 C CA . ARG A 1 85 ? -16.827 7.427 8.991 1.00 95.00 85 ARG A CA 1
ATOM 679 C C . ARG A 1 85 ? -15.690 6.930 8.115 1.00 95.00 85 ARG A C 1
ATOM 681 O O . ARG A 1 85 ? -14.546 6.894 8.567 1.00 95.00 85 ARG A O 1
ATOM 688 N N . ILE A 1 86 ? -16.023 6.574 6.879 1.00 94.69 86 ILE A N 1
ATOM 689 C CA . ILE A 1 86 ? -15.075 6.147 5.852 1.00 94.69 86 ILE A CA 1
ATOM 690 C C . ILE A 1 86 ? -15.133 7.144 4.701 1.00 94.69 86 ILE A C 1
ATOM 692 O O . ILE A 1 86 ? -16.221 7.516 4.263 1.00 94.69 86 ILE A O 1
ATOM 696 N N . TRP A 1 87 ? -13.978 7.582 4.214 1.00 96.12 87 TRP A N 1
ATOM 697 C CA . TRP A 1 87 ? -13.900 8.441 3.036 1.00 96.12 87 TRP A CA 1
ATOM 698 C C . TRP A 1 87 ? -12.637 8.175 2.232 1.00 96.12 87 TRP A C 1
ATOM 700 O O . TRP A 1 87 ? -11.667 7.585 2.709 1.00 96.12 87 TRP A O 1
ATOM 710 N N . CYS A 1 88 ? -12.673 8.628 0.987 1.00 94.06 88 CYS A N 1
ATOM 711 C CA . CYS A 1 88 ? -11.621 8.421 0.017 1.00 94.06 88 CYS A CA 1
ATOM 712 C C . CYS A 1 88 ? -10.809 9.708 -0.174 1.00 94.06 88 CYS A C 1
ATOM 714 O O . CYS A 1 88 ? -11.380 10.775 -0.400 1.00 94.06 88 CYS A O 1
ATOM 716 N N . LEU A 1 89 ? -9.484 9.610 -0.099 1.00 93.00 89 LEU A N 1
ATOM 717 C CA . LEU A 1 89 ? -8.543 10.710 -0.274 1.00 93.00 89 LEU A CA 1
ATOM 718 C C . LEU A 1 89 ? -7.603 10.405 -1.441 1.00 93.00 89 LEU A C 1
ATOM 720 O O . LEU A 1 89 ? -7.021 9.328 -1.503 1.00 93.00 89 LEU A O 1
ATOM 724 N N . ARG A 1 90 ? -7.405 11.361 -2.348 1.00 91.81 90 ARG A N 1
ATOM 725 C CA . ARG A 1 90 ? -6.344 11.282 -3.358 1.00 91.81 90 ARG A CA 1
ATOM 726 C C . ARG A 1 90 ? -5.122 12.044 -2.857 1.00 91.81 90 ARG A C 1
ATOM 728 O O . ARG A 1 90 ? -5.261 13.190 -2.440 1.00 91.81 90 ARG A O 1
ATOM 735 N N . ILE A 1 91 ? -3.953 11.419 -2.923 1.00 87.81 91 ILE A N 1
ATOM 736 C CA . ILE A 1 91 ? -2.678 12.028 -2.540 1.00 87.81 91 ILE A CA 1
ATOM 737 C C . ILE A 1 91 ? -1.634 11.840 -3.637 1.00 87.81 91 ILE A C 1
ATOM 739 O O . ILE A 1 91 ? -1.606 10.815 -4.320 1.00 87.81 91 ILE A O 1
ATOM 743 N N . CYS A 1 92 ? -0.779 12.846 -3.771 1.00 83.56 92 CYS A N 1
ATOM 744 C CA . CYS A 1 92 ? 0.397 12.844 -4.629 1.00 83.56 92 CYS A CA 1
ATOM 745 C C . CYS A 1 92 ? 1.604 13.055 -3.704 1.00 83.56 92 CYS A C 1
ATOM 747 O O . CYS A 1 92 ? 1.913 14.207 -3.395 1.00 83.56 92 CYS A O 1
ATOM 749 N N . PRO A 1 93 ? 2.201 11.993 -3.134 1.00 70.94 93 PRO A N 1
ATOM 750 C CA . PRO A 1 93 ? 3.513 12.104 -2.511 1.00 70.94 93 PRO A CA 1
ATOM 751 C C . PRO A 1 93 ? 4.510 12.591 -3.571 1.00 70.94 93 PRO A C 1
ATOM 753 O O . PRO A 1 93 ? 4.733 11.908 -4.571 1.00 70.94 93 PRO A O 1
ATOM 756 N N . VAL A 1 94 ? 5.014 13.808 -3.366 1.00 60.31 94 VAL A N 1
ATOM 757 C CA . VAL A 1 94 ? 6.088 14.425 -4.159 1.00 60.31 94 VAL A CA 1
ATOM 758 C C . VAL A 1 94 ? 7.431 13.920 -3.653 1.00 60.31 94 VAL A C 1
ATOM 760 O O . VAL A 1 94 ? 7.566 13.799 -2.411 1.00 60.31 94 VAL A O 1
#